Protein AF-A0A316QHY4-F1 (afdb_monomer)

Mean predicted aligned error: 19.32 Å

Sequence (150 aa):
MKKMLIMLLTLGLIISASSCQSPQSSPASSISPSATSITGSTQTAQNSPDPSQPSAELPKYNVNNIVGVDQFGRTFDIIGGEKSEKQVGMFYFLWLGQPLFSGVYDATKIYNEYGEDVLFHETSDISPEGQFHFWGEPLYGYYNSGDEYV

pLDDT: mean 70.22, std 23.26, range [29.28, 97.19]

Secondary structure (DSSP, 8-state):
-HHHHHHHHHHHTSTT-----------------------S-----PPPPPTTS---------GGG-----TT----PPP-S--TT----------TTSTT--S-EEHHHHHHHH-HHHHHT---SSS-TTS-EESS--TT-S--TT-TT-

Radius of gyration: 30.44 Å; Cα contacts (8 Å, |Δi|>4): 82; chains: 1; bounding box: 37×82×68 Å

Structure (mmCIF, N/CA/C/O backbone):
data_AF-A0A316QHY4-F1
#
_entry.id   AF-A0A316QHY4-F1
#
loop_
_atom_site.group_PDB
_atom_site.id
_atom_site.type_symbol
_atom_site.label_atom_id
_atom_site.label_alt_id
_atom_site.label_comp_id
_atom_site.label_asym_id
_atom_site.label_entity_id
_atom_site.label_seq_id
_atom_site.pdbx_PDB_ins_code
_atom_site.Cartn_x
_atom_site.Cartn_y
_atom_site.Cartn_z
_atom_site.occupancy
_atom_site.B_iso_or_equiv
_atom_site.auth_seq_id
_atom_site.auth_comp_id
_atom_site.auth_asym_id
_atom_site.a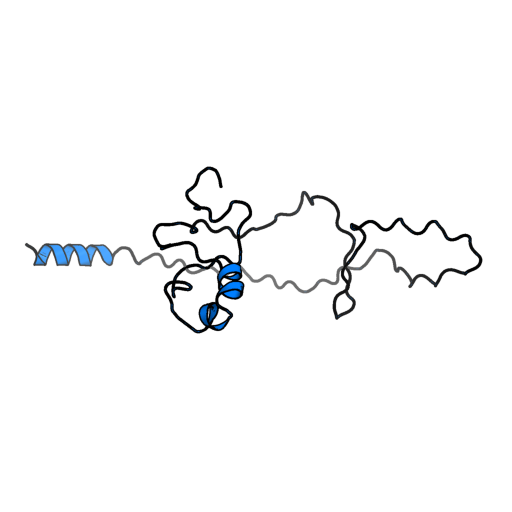uth_atom_id
_atom_site.pdbx_PDB_model_num
ATOM 1 N N . MET A 1 1 ? -9.619 48.120 -21.906 1.00 57.31 1 MET A N 1
ATOM 2 C CA . MET A 1 1 ? -10.463 47.090 -21.252 1.00 57.31 1 MET A CA 1
ATOM 3 C C . MET A 1 1 ? -9.652 46.012 -20.527 1.00 57.31 1 MET A C 1
ATOM 5 O O . MET A 1 1 ? -9.902 45.799 -19.354 1.00 57.31 1 MET A O 1
ATOM 9 N N . LYS A 1 2 ? -8.620 45.406 -21.141 1.00 53.69 2 LYS A N 1
ATOM 10 C CA . LYS A 1 2 ? -7.760 44.394 -20.479 1.00 53.69 2 LYS A CA 1
ATOM 11 C C . LYS A 1 2 ? -7.044 44.882 -19.204 1.00 53.69 2 LYS A C 1
ATOM 13 O O . LYS A 1 2 ? -6.988 44.152 -18.227 1.00 53.69 2 LYS A O 1
ATOM 18 N N . LYS A 1 3 ? -6.579 46.140 -19.174 1.00 54.06 3 LYS A N 1
ATOM 19 C CA . LYS A 1 3 ? -5.925 46.730 -17.987 1.00 54.06 3 LYS A CA 1
ATOM 20 C C . LYS A 1 3 ? -6.885 46.983 -16.809 1.00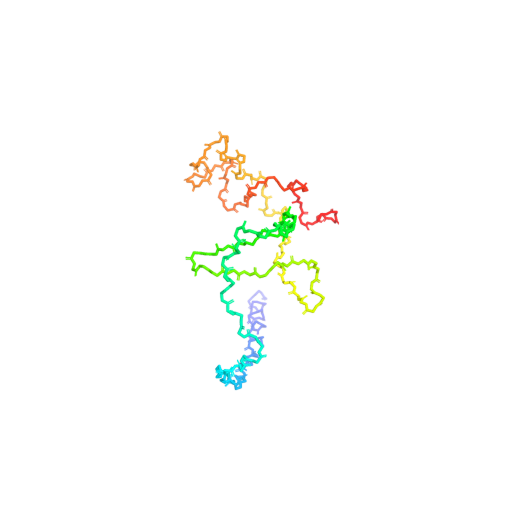 54.06 3 LYS A C 1
ATOM 22 O O . LYS A 1 3 ? -6.474 46.855 -15.668 1.00 54.06 3 LYS A O 1
ATOM 27 N N . MET A 1 4 ? -8.163 47.274 -17.081 1.00 62.94 4 MET A N 1
ATOM 28 C CA . MET A 1 4 ? -9.186 47.426 -16.031 1.00 62.94 4 MET A CA 1
ATOM 29 C C . MET A 1 4 ? -9.643 46.076 -15.469 1.00 62.94 4 MET A C 1
ATOM 31 O O . MET A 1 4 ? -9.903 45.975 -14.277 1.00 62.94 4 MET A O 1
ATOM 35 N N . LEU A 1 5 ? -9.688 45.035 -16.307 1.00 60.88 5 LEU A N 1
ATOM 36 C CA . LEU A 1 5 ? -10.053 43.685 -15.876 1.00 60.88 5 LEU A CA 1
ATOM 37 C C . LEU A 1 5 ? -8.983 43.067 -14.959 1.00 60.88 5 LEU A C 1
ATOM 39 O O . LEU A 1 5 ? -9.321 42.438 -13.965 1.00 60.88 5 LEU A O 1
ATOM 43 N N . ILE A 1 6 ? -7.700 43.317 -15.246 1.00 65.31 6 ILE A N 1
ATOM 44 C CA . ILE A 1 6 ? -6.582 42.880 -14.394 1.00 65.31 6 ILE A CA 1
ATOM 45 C C . ILE A 1 6 ? -6.608 43.602 -13.038 1.00 65.31 6 ILE A C 1
ATOM 47 O O . ILE A 1 6 ? -6.395 42.965 -12.012 1.00 65.31 6 ILE A O 1
ATOM 51 N N . MET A 1 7 ? -6.944 44.897 -13.012 1.00 59.62 7 MET A N 1
ATOM 52 C CA . MET A 1 7 ? -6.993 45.672 -11.767 1.00 59.62 7 MET A CA 1
ATOM 53 C C . MET A 1 7 ? -8.158 45.256 -10.848 1.00 59.62 7 MET A C 1
ATOM 55 O O . MET A 1 7 ? -7.999 45.236 -9.628 1.00 59.62 7 MET A O 1
ATOM 59 N N . LEU A 1 8 ? -9.310 44.873 -11.418 1.00 57.94 8 LEU A N 1
ATOM 60 C CA . LEU A 1 8 ? -10.441 44.332 -10.651 1.00 57.94 8 LEU A CA 1
ATOM 61 C C . LEU A 1 8 ? -10.156 42.929 -10.093 1.00 57.94 8 LEU A C 1
ATOM 63 O O . LEU A 1 8 ? -10.574 42.630 -8.976 1.00 57.94 8 LEU A O 1
ATOM 67 N N . LEU A 1 9 ? -9.409 42.093 -10.823 1.00 56.69 9 LEU A N 1
ATOM 68 C CA . LEU A 1 9 ? -9.049 40.749 -10.361 1.00 56.69 9 LEU A CA 1
ATOM 69 C C . LEU A 1 9 ? -8.032 40.788 -9.205 1.00 56.69 9 LEU A C 1
ATOM 71 O O . LEU A 1 9 ? -8.120 39.986 -8.281 1.00 56.69 9 LEU A O 1
ATOM 75 N N . THR A 1 10 ? -7.108 41.757 -9.208 1.00 56.31 10 THR A N 1
ATOM 76 C CA . THR A 1 10 ? -6.140 41.944 -8.112 1.00 56.31 10 THR A CA 1
ATOM 77 C C . THR A 1 10 ? -6.753 42.583 -6.866 1.00 56.31 10 THR A C 1
ATOM 79 O O . THR A 1 10 ? -6.303 42.300 -5.761 1.00 56.31 10 THR A O 1
ATOM 82 N N . LEU A 1 11 ? -7.793 43.414 -7.012 1.00 50.31 11 LEU A N 1
ATOM 83 C CA . LEU A 1 11 ? -8.461 44.050 -5.869 1.00 50.31 11 LEU A CA 1
ATOM 84 C C . LEU A 1 11 ? -9.417 43.086 -5.139 1.00 50.31 11 LEU A C 1
ATOM 86 O O . LEU A 1 11 ? -9.608 43.212 -3.933 1.00 50.31 11 LEU A O 1
ATOM 90 N N . GLY A 1 12 ? -9.958 42.084 -5.843 1.00 49.78 12 GLY A N 1
ATOM 91 C CA . GLY A 1 12 ? -10.793 41.030 -5.255 1.00 49.78 12 GLY A CA 1
ATOM 92 C C . GLY A 1 12 ? -10.032 40.002 -4.406 1.00 49.78 12 GLY A C 1
ATOM 93 O O . GLY A 1 12 ? -10.636 39.370 -3.547 1.00 49.78 12 GL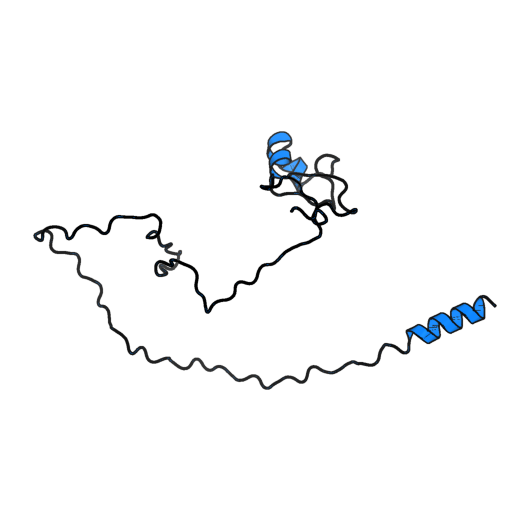Y A O 1
ATOM 94 N N . LEU A 1 13 ? -8.713 39.860 -4.594 1.00 46.91 13 LEU A N 1
ATOM 95 C CA . LEU A 1 13 ? -7.901 38.863 -3.879 1.00 46.91 13 LEU A CA 1
ATOM 96 C C . LEU A 1 13 ? -7.362 39.358 -2.520 1.00 46.91 13 LEU A C 1
ATOM 98 O O . LEU A 1 13 ? -6.882 38.561 -1.722 1.00 46.91 13 LEU A O 1
ATOM 102 N N . ILE A 1 14 ? -7.439 40.663 -2.236 1.00 48.84 14 ILE A N 1
ATOM 103 C CA . ILE A 1 14 ? -6.852 41.268 -1.023 1.00 48.84 14 ILE A CA 1
ATOM 104 C C . ILE A 1 14 ? -7.869 41.336 0.139 1.00 48.84 14 ILE A C 1
ATOM 106 O O . ILE A 1 14 ? -7.485 41.522 1.290 1.00 48.84 14 ILE A O 1
ATOM 110 N N . ILE A 1 15 ? -9.165 41.117 -0.116 1.00 49.25 15 ILE A N 1
ATOM 111 C CA . ILE A 1 15 ? -10.232 41.290 0.893 1.00 49.25 15 ILE A CA 1
ATOM 112 C C . ILE A 1 15 ? -10.544 39.997 1.684 1.00 49.25 15 ILE A C 1
ATOM 114 O O . ILE A 1 15 ? -11.256 40.047 2.682 1.00 49.25 15 ILE A O 1
ATOM 118 N N . SER A 1 16 ? -9.961 38.841 1.346 1.00 46.75 16 SER A N 1
ATOM 119 C CA . SER A 1 16 ? -10.203 37.580 2.079 1.00 46.75 16 SER A CA 1
ATOM 120 C C . SER A 1 16 ? -9.151 37.223 3.140 1.00 46.75 16 SER A C 1
ATOM 122 O O . SER A 1 16 ? -9.230 36.153 3.738 1.00 46.75 16 SER A O 1
ATOM 124 N N . ALA A 1 17 ? -8.182 38.098 3.423 1.00 46.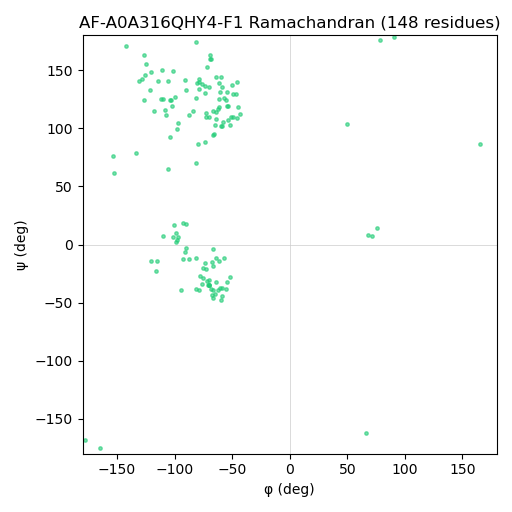59 17 ALA A N 1
ATOM 125 C CA . ALA A 1 17 ? -7.147 37.860 4.433 1.00 46.59 17 ALA A CA 1
ATOM 126 C C . ALA A 1 17 ? -7.383 38.699 5.700 1.00 46.59 17 ALA A C 1
ATOM 128 O O . ALA A 1 17 ? -6.608 39.592 6.030 1.00 46.59 17 ALA A O 1
ATOM 129 N N . SER A 1 18 ? -8.480 38.447 6.418 1.00 53.69 18 SER A N 1
ATOM 130 C CA . SER A 1 18 ? -8.685 38.963 7.782 1.00 53.69 18 SER A CA 1
ATOM 131 C C . SER A 1 18 ? -9.622 38.052 8.570 1.00 53.69 18 SER A C 1
ATOM 133 O O . SER A 1 18 ? -10.797 38.341 8.769 1.00 53.69 18 SER A O 1
ATOM 135 N N . SER A 1 19 ? -9.085 36.918 9.014 1.00 38.25 19 SER A N 1
ATOM 136 C CA . SER A 1 19 ? -9.610 36.129 10.138 1.00 38.25 19 SER A CA 1
ATOM 137 C C . SER A 1 19 ? -8.454 35.357 10.776 1.00 38.25 19 SER A C 1
ATOM 139 O O . SER A 1 19 ? -8.421 34.132 10.786 1.00 38.25 19 SER A O 1
ATOM 141 N N . CYS A 1 20 ? -7.460 36.087 11.289 1.00 33.12 20 CYS A N 1
ATOM 142 C CA . CYS A 1 20 ? -6.528 35.527 12.262 1.00 33.12 20 CYS A CA 1
ATOM 143 C C . CYS A 1 20 ? -7.220 35.553 13.628 1.00 33.12 20 CYS A C 1
ATOM 145 O O . CYS A 1 20 ? -7.082 36.514 14.383 1.00 33.12 20 CYS A O 1
ATOM 147 N N . GLN A 1 21 ? -7.997 34.513 13.928 1.00 39.03 21 GLN A N 1
ATOM 148 C CA . GLN A 1 21 ? -8.373 34.204 15.302 1.00 39.03 21 GLN A CA 1
ATOM 149 C C . GLN A 1 21 ? -7.113 33.648 15.978 1.00 39.03 21 GLN A C 1
ATOM 151 O O . GLN A 1 21 ? -6.598 32.601 15.585 1.00 39.03 21 GLN A O 1
ATOM 156 N N . SER A 1 22 ? -6.566 34.369 16.951 1.00 41.66 22 SER A N 1
ATOM 157 C CA . SER A 1 22 ? -5.505 33.851 17.813 1.00 41.66 22 SER A CA 1
ATOM 158 C C . SER A 1 22 ? -6.004 32.592 18.539 1.00 41.66 22 SER A C 1
ATOM 160 O O . SER A 1 22 ? -7.126 32.600 19.055 1.00 41.66 22 SER A O 1
ATOM 162 N N . PRO A 1 23 ? -5.210 31.507 18.631 1.00 37.62 23 PRO A N 1
ATOM 163 C CA . PRO A 1 23 ? -5.534 30.415 19.532 1.00 37.62 23 PRO A CA 1
ATOM 164 C C . PRO A 1 23 ? -5.484 30.956 20.959 1.00 37.62 23 PRO A C 1
ATOM 166 O O . PRO A 1 23 ? -4.418 31.273 21.488 1.00 37.62 23 PRO A O 1
ATOM 169 N N . GLN A 1 24 ? -6.651 31.104 21.577 1.00 33.78 24 GLN A N 1
ATOM 170 C CA . GLN A 1 24 ? -6.754 31.327 23.007 1.00 33.78 24 GLN A CA 1
ATOM 171 C C . GLN A 1 24 ? -6.224 30.065 23.688 1.00 33.78 24 GLN A C 1
ATOM 173 O O . GLN A 1 24 ? -6.882 29.027 23.699 1.00 33.78 24 GLN A O 1
ATOM 178 N N . SER A 1 25 ? -4.997 30.141 24.203 1.00 38.25 25 SER A N 1
ATOM 179 C CA . SER A 1 25 ? -4.388 29.091 25.009 1.00 38.25 25 SER A CA 1
ATOM 180 C C . SER A 1 25 ? -5.276 28.832 26.224 1.00 38.25 25 SER A C 1
ATOM 182 O O . SER A 1 25 ? -5.326 29.643 27.152 1.00 38.25 25 SER A O 1
ATOM 184 N N . SER A 1 26 ? -6.008 27.720 26.210 1.00 38.53 26 SER A N 1
ATOM 185 C CA . SER A 1 26 ? -6.645 27.188 27.411 1.00 38.53 26 SER A CA 1
ATOM 186 C C . SER A 1 26 ? -5.563 26.878 28.456 1.00 38.53 26 SER A C 1
ATOM 188 O O . SER A 1 26 ? -4.456 26.480 28.083 1.00 38.53 26 SER A O 1
ATOM 190 N N . PRO A 1 27 ? -5.835 27.084 29.754 1.00 35.78 27 PRO A N 1
ATOM 191 C CA . PRO A 1 27 ? -4.828 26.927 30.792 1.00 35.78 27 PRO A CA 1
ATOM 192 C C . PRO A 1 27 ? -4.307 25.488 30.818 1.00 35.78 27 PRO A C 1
ATOM 194 O O . PRO A 1 27 ? -5.075 24.534 30.955 1.00 35.78 27 PRO A O 1
ATOM 197 N N . ALA A 1 28 ? -2.986 25.352 30.699 1.00 33.22 28 ALA A N 1
ATOM 198 C CA . ALA A 1 28 ? -2.281 24.106 30.937 1.00 33.22 28 ALA A CA 1
ATOM 199 C C . ALA A 1 28 ? -2.544 23.672 32.383 1.00 33.22 28 ALA A C 1
ATOM 201 O O . ALA A 1 28 ? -1.975 24.220 33.327 1.00 33.22 28 ALA A O 1
ATOM 202 N N . SER A 1 29 ? -3.439 22.704 32.563 1.00 33.62 29 SER A N 1
ATOM 203 C CA . SER A 1 29 ? -3.530 21.979 33.823 1.00 33.62 29 SER A CA 1
ATOM 204 C C . SER A 1 29 ? -2.281 21.119 33.929 1.00 33.62 29 SER A C 1
ATOM 206 O O . SER A 1 29 ? -2.092 20.173 33.165 1.00 33.62 29 SER A O 1
ATOM 208 N N . SER A 1 30 ? -1.394 21.496 34.842 1.00 34.69 30 SER A N 1
ATOM 209 C CA . SER A 1 30 ? -0.261 20.687 35.256 1.00 34.69 30 SER A CA 1
ATOM 210 C C . SER A 1 30 ? -0.784 19.365 35.813 1.00 34.69 30 SER A C 1
ATOM 212 O O . SER A 1 30 ? -1.259 19.286 36.946 1.00 34.69 30 SER A O 1
ATOM 214 N N . ILE A 1 31 ? -0.707 18.302 35.014 1.00 35.22 31 ILE A N 1
ATOM 215 C CA . ILE A 1 31 ? -0.884 16.946 35.528 1.00 35.22 31 ILE A CA 1
ATOM 216 C C . ILE A 1 31 ? 0.390 16.620 36.304 1.00 35.22 31 ILE A C 1
ATOM 218 O O . ILE A 1 31 ? 1.376 16.122 35.768 1.00 35.22 31 ILE A O 1
ATOM 222 N N . SER A 1 32 ? 0.374 16.977 37.585 1.00 34.75 32 SER A N 1
ATOM 223 C CA . SER A 1 32 ? 1.258 16.387 38.580 1.00 34.75 32 SER A CA 1
ATOM 224 C C . SER A 1 32 ? 0.960 14.883 38.622 1.00 34.75 32 SER A C 1
ATOM 226 O O . SER A 1 32 ? -0.224 14.526 38.679 1.00 34.75 32 SER A O 1
ATOM 228 N N . PRO A 1 33 ? 1.958 13.982 38.573 1.00 32.12 33 PRO A N 1
ATOM 229 C CA . PRO A 1 33 ? 1.707 12.560 38.738 1.00 32.12 33 PRO A CA 1
ATOM 230 C C . PRO A 1 33 ? 1.221 12.333 40.171 1.00 32.12 33 PRO A C 1
ATOM 232 O O . PRO A 1 33 ? 2.005 12.227 41.111 1.00 32.12 33 PRO A O 1
ATOM 235 N N . SER A 1 34 ? -0.100 12.296 40.349 1.00 31.62 34 SER A N 1
ATOM 236 C CA . SER A 1 34 ? -0.692 11.781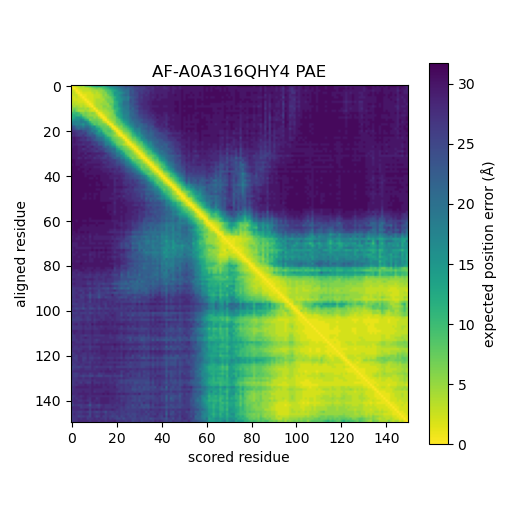 41.574 1.00 31.62 34 SER A CA 1
ATOM 237 C C . SER A 1 34 ? -0.330 10.309 41.650 1.00 31.62 34 SER A C 1
ATOM 239 O O . SER A 1 34 ? -0.743 9.512 40.806 1.00 31.62 34 SER A O 1
ATOM 241 N N . ALA A 1 35 ? 0.477 9.973 42.656 1.00 35.28 35 ALA A N 1
ATOM 242 C CA . ALA A 1 35 ? 0.706 8.608 43.080 1.00 35.28 35 ALA A CA 1
ATOM 243 C C . ALA A 1 35 ? -0.663 7.961 43.309 1.00 35.28 35 ALA A C 1
ATOM 245 O O . ALA A 1 35 ? -1.349 8.249 44.289 1.00 35.28 35 ALA A O 1
ATOM 246 N N . THR A 1 36 ? -1.091 7.133 42.359 1.00 30.38 36 THR A N 1
ATOM 247 C CA . THR A 1 36 ? -2.253 6.284 42.568 1.00 30.38 36 THR A CA 1
ATOM 248 C C . THR A 1 36 ? -1.806 5.204 43.531 1.00 30.38 36 THR A C 1
ATOM 250 O O . THR A 1 36 ? -0.964 4.367 43.209 1.00 30.38 36 THR A O 1
ATOM 253 N N . SER A 1 37 ? -2.329 5.295 44.745 1.00 29.28 37 SER A N 1
ATOM 254 C CA . SER A 1 37 ? -2.188 4.326 45.816 1.00 29.28 37 SER A CA 1
ATOM 255 C C . SER A 1 37 ? -2.505 2.934 45.275 1.00 29.28 37 SER A C 1
ATOM 257 O O . SER A 1 37 ? -3.661 2.629 44.977 1.00 29.28 37 SER A O 1
ATOM 259 N N . ILE A 1 38 ? -1.486 2.084 45.152 1.00 31.23 38 ILE A N 1
ATOM 260 C CA . ILE A 1 38 ? -1.671 0.658 44.887 1.00 31.23 38 ILE A CA 1
ATOM 261 C C . ILE A 1 38 ? -2.333 0.068 46.132 1.00 31.23 38 ILE A C 1
ATOM 263 O O . ILE A 1 38 ? -1.677 -0.267 47.114 1.00 31.23 38 ILE A O 1
ATOM 267 N N . THR A 1 39 ? -3.658 -0.015 46.105 1.00 37.16 39 THR A N 1
ATOM 268 C CA . THR A 1 39 ? -4.423 -0.869 47.011 1.00 37.16 39 THR A CA 1
ATOM 269 C C . THR A 1 39 ? -4.864 -2.066 46.184 1.00 37.16 39 THR A C 1
ATOM 271 O O . THR A 1 39 ? -5.862 -1.995 45.477 1.00 37.16 39 THR A O 1
ATOM 274 N N . GLY A 1 40 ? -4.072 -3.140 46.197 1.00 29.53 40 GLY A N 1
ATOM 275 C CA . GLY A 1 40 ? -4.390 -4.347 45.434 1.00 29.53 40 GLY A CA 1
ATOM 276 C C . GLY A 1 40 ? -3.216 -5.308 45.292 1.00 29.53 40 GLY A C 1
ATOM 277 O O . GLY A 1 40 ? -2.485 -5.242 44.316 1.00 29.53 40 GLY A O 1
ATOM 278 N N . SER A 1 41 ? -3.069 -6.178 46.295 1.00 32.53 41 SER A N 1
ATOM 279 C CA . SER A 1 41 ? -2.194 -7.359 46.390 1.00 32.53 41 SER A CA 1
ATOM 280 C C . SER A 1 41 ? -0.711 -7.197 46.031 1.00 32.53 41 SER A C 1
ATOM 282 O O . SER A 1 41 ? -0.305 -7.295 44.876 1.00 32.53 41 SER A O 1
ATOM 284 N N . THR A 1 42 ? 0.125 -7.142 47.068 1.00 29.59 42 THR A N 1
ATOM 285 C CA . THR A 1 42 ? 1.472 -7.717 47.034 1.00 29.59 42 THR A CA 1
ATOM 286 C C . THR A 1 42 ? 1.357 -9.185 46.614 1.00 29.59 42 THR A C 1
ATOM 288 O O . THR A 1 42 ? 0.898 -10.007 47.405 1.00 29.59 42 THR A O 1
ATOM 291 N N . GLN A 1 43 ? 1.747 -9.529 45.387 1.00 39.25 43 GLN A N 1
ATOM 292 C CA . GLN A 1 43 ? 2.055 -10.915 45.045 1.00 39.25 43 GLN A CA 1
ATOM 293 C C . GLN A 1 43 ? 3.565 -11.096 45.145 1.00 39.25 43 GLN A C 1
ATOM 295 O O . GLN A 1 43 ? 4.348 -10.604 44.336 1.00 39.25 43 GLN A O 1
ATOM 300 N N . THR A 1 44 ? 3.952 -11.752 46.231 1.00 30.72 44 THR A N 1
ATOM 301 C CA . THR A 1 44 ? 5.241 -12.399 46.439 1.00 30.72 44 THR A CA 1
ATOM 302 C C . THR A 1 44 ? 5.618 -13.220 45.208 1.00 30.72 44 THR A C 1
ATOM 304 O O . THR A 1 44 ? 4.770 -13.911 44.647 1.00 30.72 44 THR A O 1
ATOM 307 N N . ALA A 1 45 ? 6.898 -13.181 44.823 1.00 35.09 45 ALA A N 1
ATOM 308 C CA . ALA A 1 45 ? 7.474 -14.124 43.872 1.00 35.09 45 ALA A CA 1
ATOM 309 C C . ALA A 1 45 ? 7.019 -15.547 44.234 1.00 35.09 45 ALA A C 1
ATOM 311 O O . ALA A 1 45 ? 7.265 -16.010 45.351 1.00 35.09 45 ALA A O 1
ATOM 312 N N . GLN A 1 46 ? 6.292 -16.211 43.330 1.00 35.38 46 GLN A N 1
ATOM 313 C CA . GLN A 1 46 ? 5.871 -17.588 43.551 1.00 35.38 46 GLN A CA 1
ATOM 314 C C . GLN A 1 46 ? 7.118 -18.460 43.677 1.00 35.38 46 GLN A C 1
ATOM 316 O O . GLN A 1 46 ? 7.931 -18.552 42.758 1.00 35.38 46 GLN A O 1
ATOM 321 N N . ASN A 1 47 ? 7.254 -19.081 44.849 1.00 41.03 47 ASN A N 1
ATOM 322 C CA . ASN A 1 47 ? 8.232 -20.123 45.109 1.00 41.03 47 ASN A CA 1
ATOM 323 C C . ASN A 1 47 ? 8.150 -21.192 44.015 1.00 41.03 47 ASN A C 1
ATOM 325 O O . ASN A 1 47 ? 7.055 -21.611 43.631 1.00 41.03 47 ASN A O 1
ATOM 329 N N . SER A 1 48 ? 9.318 -21.641 43.552 1.00 39.56 48 SER A N 1
ATOM 330 C CA . SER A 1 48 ? 9.441 -22.822 42.700 1.00 39.56 48 SER A CA 1
ATOM 331 C C . SER A 1 48 ? 8.657 -23.988 43.329 1.00 39.56 48 SER A C 1
ATOM 333 O O . SER A 1 48 ? 8.844 -24.239 44.523 1.00 39.56 48 SER A O 1
ATOM 335 N N . PRO A 1 49 ? 7.780 -24.688 42.586 1.00 47.44 49 PRO A N 1
ATOM 336 C CA . PRO A 1 49 ? 6.993 -25.781 43.146 1.00 47.44 49 PRO A CA 1
ATOM 337 C C . PRO A 1 49 ? 7.881 -26.917 43.671 1.00 47.44 49 PRO A C 1
ATOM 339 O O . PRO A 1 49 ? 8.867 -27.290 43.034 1.00 47.44 49 PRO A O 1
ATOM 342 N N . ASP A 1 50 ? 7.508 -27.461 44.830 1.00 40.53 50 ASP A N 1
ATOM 343 C CA . ASP A 1 50 ? 8.060 -28.685 45.417 1.00 40.53 50 ASP A CA 1
ATOM 344 C C . ASP A 1 50 ? 7.900 -29.865 44.429 1.00 40.53 50 ASP A C 1
ATOM 346 O O . ASP A 1 50 ? 6.778 -30.133 43.984 1.00 40.53 50 ASP A O 1
ATOM 350 N N . PRO A 1 51 ? 8.983 -30.589 44.081 1.00 49.09 51 PRO A N 1
ATOM 351 C CA . PRO A 1 51 ? 8.955 -31.675 43.098 1.00 49.09 51 PRO A CA 1
ATOM 352 C C . PRO A 1 51 ? 8.148 -32.913 43.528 1.00 49.09 51 PRO A C 1
ATOM 354 O O . PRO A 1 51 ? 8.027 -33.852 42.742 1.00 49.09 51 PRO A O 1
ATOM 357 N N . SER A 1 52 ? 7.606 -32.952 44.749 1.00 44.75 52 SER A N 1
ATOM 358 C CA . SER A 1 52 ? 6.859 -34.100 45.280 1.00 44.75 52 SER A CA 1
ATOM 359 C C . SER A 1 52 ? 5.326 -33.981 45.208 1.00 44.75 52 SER A C 1
ATOM 361 O O . SER A 1 52 ? 4.622 -34.905 45.621 1.00 44.75 52 SER A O 1
ATOM 363 N N . GLN A 1 53 ? 4.779 -32.900 44.639 1.00 46.78 53 GLN A N 1
ATOM 364 C CA . GLN A 1 53 ? 3.342 -32.788 44.349 1.00 46.78 53 GLN A CA 1
ATOM 365 C C . GLN A 1 53 ? 3.010 -33.299 42.936 1.00 46.78 53 GLN A C 1
ATOM 367 O O . GLN A 1 53 ? 3.774 -33.029 42.007 1.00 46.78 53 GLN A O 1
ATOM 372 N N . PRO A 1 54 ? 1.871 -33.998 42.726 1.00 44.34 54 PRO A N 1
ATOM 373 C CA . PRO A 1 54 ? 1.376 -34.270 41.382 1.00 44.34 54 PRO A CA 1
ATOM 374 C C . PRO A 1 54 ? 1.288 -32.934 40.654 1.00 44.34 54 PRO A C 1
ATOM 376 O O . PRO A 1 54 ? 0.598 -32.034 41.132 1.00 44.34 54 PRO A O 1
ATOM 379 N N . SER A 1 55 ? 2.032 -32.795 39.553 1.00 52.81 55 SER A N 1
ATOM 380 C CA . SER A 1 55 ? 1.983 -31.616 38.693 1.00 52.81 55 SER A CA 1
ATOM 381 C C . SER A 1 55 ? 0.518 -31.281 38.463 1.00 52.81 55 SER A C 1
ATOM 383 O O . SER A 1 55 ? -0.172 -32.023 37.761 1.00 52.81 55 SER A O 1
ATOM 385 N N . ALA A 1 56 ? 0.044 -30.183 39.059 1.00 57.06 56 ALA A N 1
ATOM 386 C CA . ALA A 1 56 ? -1.183 -29.556 38.611 1.00 57.06 56 ALA A CA 1
ATOM 387 C C 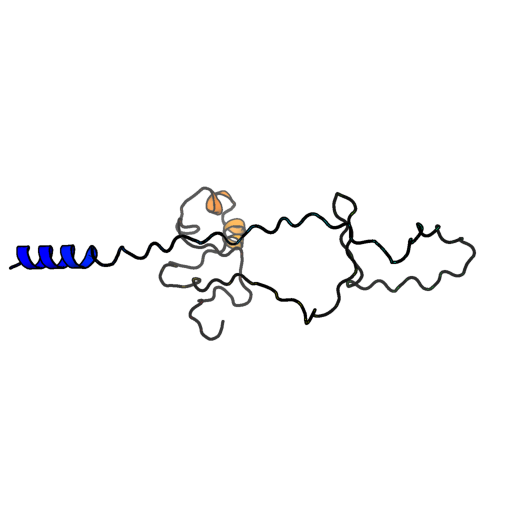. ALA A 1 56 ? -1.074 -29.468 37.086 1.00 57.06 56 ALA A C 1
ATOM 389 O O . ALA A 1 56 ? -0.009 -29.117 36.568 1.00 57.06 56 ALA A O 1
ATOM 390 N N . GLU A 1 57 ? -2.109 -29.933 36.395 1.00 52.91 57 GLU A N 1
ATOM 391 C CA . GLU A 1 57 ? -2.170 -29.991 34.941 1.00 52.91 57 GLU A CA 1
ATOM 392 C C . GLU A 1 57 ? -1.612 -28.679 34.375 1.00 52.91 57 GLU A C 1
ATOM 394 O O . GLU A 1 57 ? -2.155 -27.605 34.647 1.00 52.91 57 GLU A O 1
ATOM 399 N N . LEU A 1 58 ? -0.457 -28.748 33.697 1.00 56.62 58 LEU A N 1
ATOM 400 C CA . LEU A 1 58 ? 0.166 -27.554 33.133 1.00 56.62 58 LEU A CA 1
ATOM 401 C C . LEU A 1 58 ? -0.882 -26.883 32.241 1.00 56.62 58 LEU A C 1
ATOM 403 O O . LEU A 1 58 ? -1.504 -27.583 31.434 1.00 56.62 58 LEU A O 1
ATOM 407 N N . PRO A 1 59 ? -1.114 -25.564 32.375 1.00 60.56 59 PRO A N 1
ATOM 408 C CA . PRO A 1 59 ? -2.121 -24.891 31.577 1.00 60.56 59 PRO A CA 1
ATOM 409 C C . PRO A 1 59 ? -1.834 -25.172 30.106 1.00 60.56 59 PRO A C 1
ATOM 411 O O . PRO A 1 59 ? -0.755 -24.870 29.598 1.00 60.56 59 PRO A O 1
ATOM 414 N N . LYS A 1 60 ? -2.798 -25.818 29.446 1.00 62.00 60 LYS A N 1
ATOM 415 C CA . LYS A 1 60 ? -2.720 -26.232 28.047 1.00 62.00 60 LYS A CA 1
ATOM 416 C C . LYS A 1 60 ? -2.302 -25.030 27.201 1.00 62.00 60 LYS A C 1
ATOM 418 O O . LYS A 1 60 ? -3.066 -24.075 27.059 1.00 62.00 60 LYS A O 1
ATOM 423 N N . TYR A 1 61 ? -1.076 -25.061 26.682 1.00 63.66 61 TYR A N 1
ATOM 424 C CA . TYR A 1 61 ? -0.522 -23.967 25.893 1.00 63.66 61 TYR A CA 1
ATOM 425 C C . TYR A 1 61 ? -1.371 -23.768 24.631 1.00 63.66 61 TYR A C 1
ATOM 427 O O . TYR A 1 61 ? -1.483 -24.657 23.788 1.00 63.66 61 TYR A O 1
ATOM 435 N N . ASN A 1 62 ? -2.001 -22.602 24.526 1.00 67.12 62 ASN A N 1
ATOM 436 C CA . ASN A 1 62 ? -2.677 -22.118 23.328 1.00 67.12 62 ASN A CA 1
ATOM 437 C C . ASN A 1 62 ? -1.861 -20.931 22.790 1.00 67.12 62 ASN A C 1
ATOM 439 O O . ASN A 1 62 ? -1.237 -20.226 23.581 1.00 67.12 62 ASN A O 1
ATOM 443 N N . VAL A 1 63 ? -1.861 -20.693 21.474 1.00 65.00 63 VAL A N 1
ATOM 444 C CA . VAL A 1 63 ? -1.202 -19.528 20.846 1.00 65.00 63 VAL A CA 1
ATOM 445 C C . VAL A 1 63 ? -1.619 -18.194 21.477 1.00 65.00 63 VAL A C 1
ATOM 447 O O . VAL A 1 63 ? -0.816 -17.271 21.538 1.00 65.00 63 VAL A O 1
ATOM 450 N N . ASN A 1 64 ? -2.828 -18.126 22.040 1.00 63.12 64 ASN A N 1
ATOM 451 C CA . ASN A 1 64 ? -3.329 -16.962 22.770 1.00 63.12 64 ASN A CA 1
ATOM 452 C C . ASN A 1 64 ? -2.582 -16.690 24.089 1.00 63.12 64 ASN A C 1
ATOM 454 O O . ASN A 1 64 ? -2.706 -15.603 24.633 1.00 63.12 64 ASN A O 1
ATOM 458 N N . ASN A 1 65 ? -1.806 -17.648 24.604 1.00 65.75 65 ASN A N 1
ATOM 459 C CA . ASN A 1 65 ? -1.069 -17.525 25.865 1.00 65.75 65 ASN A CA 1
ATOM 460 C C . ASN A 1 65 ? 0.412 -17.157 25.658 1.00 65.75 65 ASN A C 1
ATOM 462 O O . ASN A 1 65 ? 1.196 -17.226 26.604 1.00 65.75 65 ASN A O 1
ATOM 466 N N . ILE A 1 66 ? 0.817 -16.803 24.434 1.00 72.25 66 ILE A N 1
ATOM 467 C CA . ILE A 1 66 ? 2.176 -16.341 24.141 1.00 72.25 66 ILE A CA 1
ATOM 468 C C . ILE A 1 66 ? 2.215 -14.826 24.361 1.00 72.25 66 ILE A C 1
ATOM 470 O O . ILE A 1 66 ? 1.610 -14.071 23.603 1.00 72.25 66 ILE A O 1
ATOM 474 N N . VAL A 1 67 ? 2.932 -14.379 25.393 1.00 76.75 67 VAL A N 1
ATOM 475 C CA . VAL A 1 67 ? 3.183 -12.953 25.653 1.00 76.75 67 VAL A CA 1
ATOM 476 C C . VAL A 1 67 ? 4.619 -12.597 25.285 1.00 76.75 67 VAL A C 1
ATOM 478 O O . VAL A 1 67 ? 5.546 -13.379 25.501 1.00 76.75 67 VAL A O 1
ATOM 481 N N . GLY A 1 68 ? 4.800 -11.421 24.689 1.00 80.88 68 GLY A N 1
ATOM 482 C CA . GLY A 1 68 ? 6.125 -10.901 24.371 1.00 80.88 68 GLY A CA 1
ATOM 483 C C . GLY A 1 68 ? 6.780 -10.306 25.614 1.00 80.88 68 GLY A C 1
ATOM 484 O O . GLY A 1 68 ? 6.147 -9.528 26.327 1.00 80.88 68 GLY A O 1
ATOM 485 N N . VAL A 1 69 ? 8.051 -10.638 25.840 1.00 87.56 69 VAL A N 1
ATOM 486 C CA . VAL A 1 69 ? 8.904 -9.968 26.830 1.00 87.56 69 VAL A CA 1
ATOM 487 C C . VAL A 1 69 ? 9.850 -9.044 26.077 1.00 87.56 69 VAL A C 1
ATOM 489 O O . VAL A 1 69 ? 10.542 -9.485 25.158 1.00 87.56 69 VAL A O 1
ATOM 492 N N . ASP A 1 70 ? 9.861 -7.761 26.426 1.00 88.88 70 ASP A N 1
ATOM 493 C CA . ASP A 1 70 ? 10.761 -6.807 25.778 1.00 88.88 70 ASP A CA 1
ATOM 494 C C . ASP A 1 70 ? 12.187 -6.838 26.354 1.00 88.88 70 ASP A C 1
ATOM 496 O O . ASP A 1 70 ? 12.473 -7.502 27.350 1.00 88.88 70 ASP A O 1
ATOM 500 N N . GLN A 1 71 ? 13.100 -6.079 25.736 1.00 90.38 71 GLN A N 1
ATOM 501 C CA . GLN A 1 71 ? 14.510 -6.007 26.151 1.00 90.38 71 GLN A CA 1
ATOM 502 C C . GLN A 1 71 ? 14.733 -5.480 27.581 1.00 90.38 71 GLN A C 1
ATOM 504 O O . GLN A 1 71 ? 15.832 -5.604 28.115 1.00 90.38 71 GLN A O 1
ATOM 509 N N . PHE A 1 72 ? 13.718 -4.870 28.197 1.00 94.12 72 PHE A N 1
ATOM 510 C CA . PHE A 1 72 ? 13.754 -4.364 29.567 1.00 94.12 72 PHE A CA 1
ATOM 511 C C . PHE A 1 72 ? 13.043 -5.306 30.551 1.00 94.12 72 PHE A C 1
ATOM 513 O O . PHE A 1 72 ? 12.878 -4.956 31.719 1.00 94.12 72 PHE A O 1
ATOM 520 N N . GLY A 1 73 ? 12.617 -6.491 30.101 1.00 86.75 73 GLY A N 1
ATOM 521 C CA . GLY A 1 73 ? 11.928 -7.485 30.920 1.00 86.75 73 GLY A CA 1
ATOM 522 C C . GLY A 1 73 ? 10.464 -7.152 31.209 1.00 86.75 73 GLY A C 1
ATOM 523 O O . GLY A 1 73 ? 9.871 -7.761 32.099 1.00 86.75 73 GLY A O 1
ATOM 524 N N . ARG A 1 74 ? 9.860 -6.189 30.500 1.00 90.75 74 ARG A N 1
ATOM 525 C CA . ARG A 1 74 ? 8.434 -5.873 30.662 1.00 90.75 74 ARG A CA 1
ATOM 526 C C . ARG A 1 74 ? 7.594 -6.901 29.913 1.00 90.75 74 ARG A C 1
ATOM 528 O O . ARG A 1 74 ? 7.945 -7.317 28.811 1.00 90.75 74 ARG A O 1
ATOM 535 N N . THR A 1 75 ? 6.462 -7.256 30.509 1.00 88.12 75 THR A N 1
ATOM 536 C CA . THR A 1 75 ? 5.445 -8.143 29.935 1.00 88.12 75 THR A CA 1
ATOM 537 C C . THR A 1 75 ? 4.083 -7.456 29.983 1.00 88.12 75 THR A C 1
ATOM 539 O O . THR A 1 75 ? 3.892 -6.483 30.716 1.00 88.12 75 THR A O 1
ATOM 542 N N . PHE A 1 76 ? 3.135 -7.960 29.205 1.00 81.88 76 PHE A N 1
ATOM 543 C CA . PHE A 1 76 ? 1.729 -7.574 29.257 1.00 81.88 76 PHE A CA 1
ATOM 544 C C . PHE A 1 76 ? 0.865 -8.818 29.473 1.00 81.88 76 PHE A C 1
ATOM 546 O O . PHE A 1 76 ? 1.283 -9.928 29.144 1.00 81.88 76 PHE A O 1
ATOM 553 N N . ASP A 1 77 ? -0.326 -8.634 30.040 1.00 78.38 77 ASP A N 1
ATOM 554 C CA . ASP A 1 77 ? -1.279 -9.727 30.224 1.00 78.38 77 ASP A CA 1
ATOM 555 C C . ASP A 1 77 ? -1.889 -10.162 28.891 1.00 78.38 77 ASP A C 1
ATOM 557 O O . ASP A 1 77 ? -2.032 -9.364 27.962 1.00 78.38 77 ASP A O 1
ATOM 561 N N . ILE A 1 78 ? -2.303 -11.426 28.817 1.00 74.38 78 ILE A N 1
ATOM 562 C CA . ILE A 1 78 ? -2.992 -11.983 27.653 1.00 74.38 78 ILE A CA 1
ATOM 563 C C . ILE A 1 78 ? -4.235 -11.140 27.342 1.00 74.38 78 ILE A C 1
ATOM 565 O O . ILE A 1 78 ? -5.109 -10.951 28.190 1.00 74.38 78 ILE A O 1
ATOM 569 N N . ILE A 1 79 ? -4.324 -10.645 26.106 1.00 74.00 79 ILE A N 1
ATOM 570 C CA . ILE A 1 79 ? -5.483 -9.893 25.622 1.00 74.00 79 ILE A CA 1
ATOM 571 C C . ILE A 1 79 ? -6.308 -10.816 24.729 1.00 74.00 79 ILE A C 1
ATOM 573 O O . ILE A 1 79 ? -5.802 -11.351 23.748 1.00 74.00 79 ILE A O 1
ATOM 577 N N . GLY A 1 80 ? -7.589 -10.973 25.056 1.00 73.75 80 GLY A N 1
ATOM 578 C CA . GLY A 1 80 ? -8.560 -11.682 24.230 1.00 73.75 80 GLY A CA 1
ATOM 579 C C . GLY A 1 80 ? -9.802 -10.829 23.991 1.00 73.75 80 GLY A C 1
ATOM 580 O O . GLY A 1 80 ? -10.258 -10.133 24.897 1.00 73.75 80 GLY A O 1
ATOM 581 N N . GLY A 1 81 ? -10.350 -10.914 22.779 1.00 79.50 81 GLY A N 1
ATOM 582 C CA . GLY A 1 81 ? -11.606 -10.266 22.405 1.00 79.50 81 GLY A CA 1
ATOM 583 C C . GLY A 1 81 ? -11.509 -8.767 22.105 1.00 79.50 81 GLY A C 1
ATOM 584 O O . GLY A 1 81 ? -10.459 -8.133 22.224 1.00 79.50 81 GLY A O 1
ATOM 585 N N . GLU A 1 82 ? -12.641 -8.210 21.682 1.00 81.81 82 GLU A N 1
ATOM 586 C CA . GLU A 1 82 ? -12.817 -6.780 21.439 1.00 81.81 82 GLU A CA 1
ATOM 587 C C . GLU A 1 82 ? -13.021 -6.031 22.765 1.00 81.81 82 GLU A C 1
ATOM 589 O O . GLU A 1 82 ? -13.732 -6.493 23.659 1.00 81.81 82 GLU A O 1
ATOM 594 N N . LYS A 1 83 ? -12.411 -4.850 22.899 1.00 85.12 83 LYS A N 1
ATOM 595 C CA . LYS A 1 83 ? -12.635 -3.957 24.042 1.00 85.12 83 LYS A CA 1
ATOM 596 C C . LYS A 1 83 ? -13.652 -2.888 23.644 1.00 85.12 83 LYS A C 1
ATOM 598 O O . LYS A 1 83 ? -13.258 -1.894 23.044 1.00 85.12 83 LYS A O 1
ATOM 603 N N . SER A 1 84 ? -14.918 -3.071 24.027 1.00 84.44 84 SER A N 1
ATOM 604 C CA . SER A 1 84 ? -16.035 -2.173 23.667 1.00 84.44 84 SER A CA 1
ATOM 605 C C . SER A 1 84 ? -15.799 -0.700 24.025 1.00 84.44 84 SER A C 1
ATOM 607 O O . SER A 1 84 ? -16.234 0.193 23.310 1.00 84.44 84 SER A O 1
ATOM 609 N N . GLU A 1 85 ? -15.058 -0.437 25.105 1.00 89.38 85 GLU A N 1
ATOM 610 C CA . GLU A 1 85 ? -14.790 0.917 25.614 1.00 89.38 85 GLU A CA 1
ATOM 611 C C . GLU A 1 85 ? -13.519 1.558 25.026 1.00 89.38 85 GLU A C 1
ATOM 613 O O . GLU A 1 85 ? -12.933 2.471 25.621 1.00 89.38 85 GLU A O 1
ATOM 618 N N . LYS A 1 86 ? -13.005 1.034 23.907 1.00 88.56 86 LYS A N 1
ATOM 619 C CA . LYS A 1 86 ? -11.794 1.534 23.244 1.00 88.56 86 LYS A CA 1
ATOM 620 C C . LYS A 1 86 ? -12.070 1.843 21.779 1.00 88.56 86 LYS A C 1
ATOM 622 O O . LYS A 1 86 ? -12.846 1.169 21.120 1.00 88.56 86 LYS A O 1
ATOM 627 N N . GLN A 1 87 ? -11.392 2.870 21.276 1.00 90.00 87 GLN A N 1
ATOM 628 C CA . GLN A 1 87 ? -11.454 3.282 19.878 1.00 90.00 87 GLN A CA 1
ATOM 629 C C . GLN A 1 87 ? -10.088 3.073 19.226 1.00 90.00 87 GLN A C 1
ATOM 631 O O . GLN A 1 87 ? -9.055 3.332 19.848 1.00 90.00 87 GLN A O 1
ATOM 636 N N . VAL A 1 88 ? -10.095 2.619 17.974 1.00 90.19 88 VAL A N 1
ATOM 637 C CA . VAL A 1 88 ? -8.898 2.470 17.141 1.00 90.19 88 VAL A CA 1
ATOM 638 C C . VAL A 1 88 ? -8.955 3.517 16.037 1.00 90.19 88 VAL A C 1
ATOM 640 O O . VAL A 1 88 ? -9.935 3.597 15.302 1.00 90.19 88 VAL A O 1
ATOM 643 N N . GLY A 1 89 ? -7.906 4.331 15.932 1.00 93.25 89 GLY A N 1
ATOM 644 C CA . GLY A 1 89 ? -7.707 5.221 14.792 1.00 93.25 89 GLY A CA 1
ATOM 645 C C . GLY A 1 89 ? -6.910 4.508 13.706 1.00 93.25 89 GLY A C 1
ATOM 646 O O . GLY A 1 89 ? -5.884 3.902 14.004 1.00 93.25 89 GLY A O 1
ATOM 647 N N . MET A 1 90 ? -7.368 4.601 12.459 1.00 94.94 90 MET A N 1
ATOM 648 C CA . MET A 1 90 ? -6.682 4.047 11.292 1.00 94.94 90 MET A CA 1
ATOM 649 C C . MET A 1 90 ? -6.374 5.164 10.303 1.00 94.94 90 MET A C 1
ATOM 651 O O . MET A 1 90 ? -7.247 5.966 9.972 1.00 94.94 90 MET A O 1
ATOM 655 N N . PHE A 1 91 ? -5.138 5.196 9.809 1.00 93.88 91 PHE A N 1
ATOM 656 C CA . PHE A 1 91 ? -4.803 6.006 8.646 1.00 93.88 91 PHE A CA 1
ATOM 657 C C . PHE A 1 91 ? -5.203 5.241 7.391 1.00 93.88 91 PHE A C 1
ATOM 659 O O . PHE A 1 91 ? -4.803 4.093 7.204 1.00 93.88 91 PHE A O 1
ATOM 666 N N . TYR A 1 92 ? -5.999 5.888 6.549 1.00 89.94 92 TYR A N 1
ATOM 667 C CA . TYR A 1 92 ? -6.478 5.326 5.298 1.00 89.94 92 TYR A CA 1
ATOM 668 C C . TYR A 1 92 ? -6.249 6.324 4.164 1.00 89.94 92 TYR A C 1
ATOM 670 O O . TYR A 1 92 ? -6.390 7.534 4.345 1.00 89.94 92 TYR A O 1
ATOM 678 N N . PHE A 1 93 ? -5.857 5.804 3.005 1.00 87.44 93 PHE A N 1
ATOM 679 C CA . PHE A 1 93 ? -5.357 6.575 1.875 1.00 87.44 93 PHE A CA 1
ATOM 680 C C . PHE A 1 93 ? -6.162 6.228 0.617 1.00 87.44 93 PHE A C 1
ATOM 682 O O . PHE A 1 93 ? -6.218 5.070 0.226 1.00 87.44 93 PHE A O 1
ATOM 689 N N . LEU A 1 94 ? -6.748 7.240 -0.032 1.00 88.31 94 LEU A N 1
ATOM 690 C CA . LEU A 1 94 ? -7.658 7.100 -1.186 1.00 88.31 94 LEU A CA 1
ATOM 691 C C . LEU A 1 94 ? -6.998 7.371 -2.551 1.00 88.31 94 LEU A C 1
ATOM 693 O O . LEU A 1 94 ? -7.675 7.679 -3.528 1.00 88.31 94 LEU A O 1
ATOM 697 N N . TRP A 1 95 ? -5.669 7.354 -2.624 1.00 86.12 95 TRP A N 1
ATOM 698 C CA . TRP A 1 95 ? -4.944 7.878 -3.786 1.00 86.12 95 TRP A CA 1
ATOM 699 C C . TRP A 1 95 ? -4.266 6.805 -4.647 1.00 86.12 95 TRP A C 1
ATOM 701 O O . TRP A 1 95 ? -3.554 7.151 -5.589 1.00 86.12 95 TRP A O 1
ATOM 711 N N . LEU A 1 96 ? -4.497 5.517 -4.373 1.00 87.38 96 LEU A N 1
ATOM 712 C CA . LEU A 1 96 ? -3.931 4.430 -5.174 1.00 87.38 96 LEU A CA 1
ATOM 713 C C . LEU A 1 96 ? -4.687 4.292 -6.502 1.00 87.38 96 LEU A C 1
ATOM 715 O O . LEU A 1 96 ? -5.910 4.418 -6.553 1.00 87.38 96 LEU A O 1
ATOM 719 N N . GLY A 1 97 ? -3.955 4.076 -7.598 1.00 80.31 97 GLY A N 1
ATOM 720 C CA . GLY A 1 97 ? -4.531 3.911 -8.942 1.00 80.31 97 GLY A CA 1
ATOM 721 C C . GLY A 1 97 ? -5.182 5.171 -9.541 1.00 80.31 97 GLY A C 1
ATOM 722 O O . GLY A 1 97 ? -5.820 5.103 -10.588 1.00 80.31 97 GLY A O 1
ATOM 723 N N . GLN A 1 98 ? -5.038 6.332 -8.901 1.00 76.81 98 GLN A N 1
ATOM 724 C CA . GLN A 1 98 ? -5.520 7.626 -9.400 1.00 76.81 98 GLN A CA 1
ATOM 725 C C . GLN A 1 98 ? -4.711 8.089 -10.633 1.00 76.81 98 GLN A C 1
ATOM 727 O O . GLN A 1 98 ? -3.608 7.589 -10.842 1.00 76.81 98 GLN A O 1
ATOM 732 N N . PRO A 1 99 ? -5.180 9.061 -11.446 1.00 76.19 99 PRO A N 1
ATOM 733 C CA . PRO A 1 99 ? -4.572 9.416 -12.744 1.00 76.19 99 PRO A CA 1
ATOM 734 C C . PRO A 1 99 ? -3.085 9.817 -12.729 1.00 76.19 99 PRO A C 1
ATOM 736 O O . PRO A 1 99 ? -2.479 9.930 -13.790 1.00 76.19 99 PRO A O 1
ATOM 739 N N . LEU A 1 100 ? -2.494 10.058 -11.556 1.00 80.12 100 LEU A N 1
ATOM 740 C CA . LEU A 1 100 ? -1.063 10.333 -11.399 1.00 80.12 100 LEU A CA 1
ATOM 741 C C . LEU A 1 100 ? -0.191 9.064 -11.381 1.00 80.12 100 LEU A C 1
ATOM 743 O O . LEU A 1 100 ? 1.030 9.175 -11.462 1.00 80.12 100 LEU A O 1
ATOM 747 N N . PHE A 1 101 ? -0.794 7.876 -11.276 1.00 85.06 101 PHE A N 1
ATOM 748 C CA . PHE A 1 101 ? -0.099 6.598 -11.395 1.00 85.06 101 PHE A CA 1
ATOM 749 C C . PHE A 1 101 ? 0.021 6.223 -12.867 1.00 85.06 101 PHE A C 1
ATOM 751 O O . PHE A 1 101 ? -0.971 5.953 -13.540 1.00 85.06 101 PHE A O 1
ATOM 758 N N . SER A 1 102 ? 1.255 6.172 -13.355 1.00 87.06 102 SER A N 1
ATOM 759 C CA . SER A 1 102 ? 1.554 5.709 -14.713 1.00 87.06 102 SER A CA 1
ATOM 760 C C . SER A 1 102 ? 1.452 4.189 -14.870 1.00 87.06 102 SER A C 1
ATOM 762 O O . SER A 1 102 ? 1.302 3.704 -15.989 1.00 87.06 102 SER A O 1
ATOM 764 N N . GLY A 1 103 ? 1.520 3.436 -13.769 1.00 89.75 103 GLY A N 1
ATOM 765 C CA . GLY A 1 103 ? 1.550 1.982 -13.809 1.00 89.75 103 GLY A CA 1
ATOM 766 C C . GLY 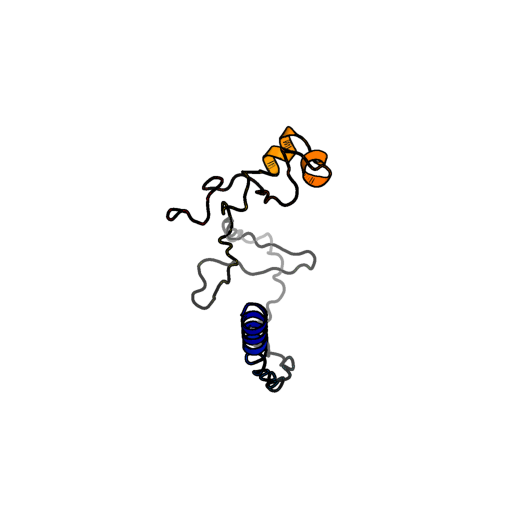A 1 103 ? 1.585 1.334 -12.431 1.00 89.75 103 GLY A C 1
ATOM 767 O O . GLY A 1 103 ? 1.361 1.975 -11.403 1.00 89.75 103 GLY A O 1
ATOM 768 N N . VAL A 1 104 ? 1.855 0.032 -12.448 1.00 92.44 104 VAL A N 1
ATOM 769 C CA . VAL A 1 104 ? 2.002 -0.808 -11.263 1.00 92.44 104 VAL A CA 1
ATOM 770 C C . VAL A 1 104 ? 3.472 -1.165 -11.105 1.00 92.44 104 VAL A C 1
ATOM 772 O O . VAL A 1 104 ? 4.018 -1.892 -11.931 1.00 92.44 104 VAL A O 1
ATOM 775 N N . TYR A 1 105 ? 4.077 -0.702 -10.016 1.00 94.19 105 TYR A N 1
ATOM 776 C CA . TYR A 1 105 ? 5.466 -0.994 -9.672 1.00 94.19 105 TYR A CA 1
ATOM 777 C C . TYR A 1 105 ? 5.492 -1.745 -8.341 1.00 94.19 105 TYR A C 1
ATOM 779 O O . TYR A 1 105 ? 5.054 -1.213 -7.323 1.00 94.19 105 TYR A O 1
ATOM 787 N N . ASP A 1 106 ? 5.937 -3.000 -8.347 1.00 95.31 106 ASP A N 1
ATOM 788 C CA . ASP A 1 106 ? 5.982 -3.866 -7.163 1.00 95.31 106 ASP A CA 1
ATOM 789 C C . ASP A 1 106 ? 7.429 -4.045 -6.712 1.00 95.31 106 ASP A C 1
ATOM 791 O O . ASP A 1 106 ? 8.226 -4.697 -7.387 1.00 95.31 106 ASP A O 1
ATOM 795 N N . ALA A 1 107 ? 7.761 -3.474 -5.558 1.00 95.50 107 ALA A N 1
ATOM 796 C CA . ALA A 1 107 ?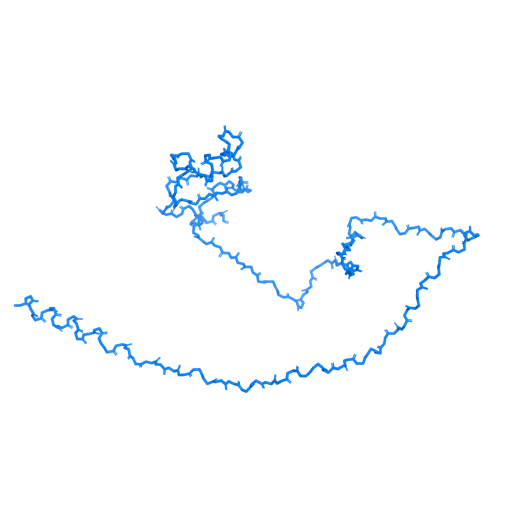 9.107 -3.472 -5.011 1.00 95.50 107 ALA A CA 1
ATOM 797 C C . ALA A 1 107 ? 9.638 -4.889 -4.758 1.00 95.50 107 ALA A C 1
ATOM 799 O O . ALA A 1 107 ? 10.811 -5.146 -5.008 1.00 95.50 107 ALA A O 1
ATOM 800 N N . THR A 1 108 ? 8.794 -5.828 -4.316 1.00 95.94 108 THR A N 1
ATOM 801 C CA . THR A 1 108 ? 9.219 -7.218 -4.092 1.00 95.94 108 THR A CA 1
ATOM 802 C C . THR A 1 108 ? 9.570 -7.897 -5.414 1.00 95.94 108 THR A C 1
ATOM 804 O O . THR A 1 108 ? 10.589 -8.582 -5.503 1.00 95.94 108 THR A O 1
ATOM 807 N N . LYS A 1 109 ? 8.756 -7.708 -6.458 1.00 96.06 109 LYS A N 1
ATOM 808 C CA . LYS A 1 109 ? 9.025 -8.287 -7.787 1.00 96.06 109 LYS A CA 1
ATOM 809 C C . LYS A 1 109 ? 10.266 -7.660 -8.421 1.00 96.06 109 LYS A C 1
ATOM 811 O O . LYS A 1 109 ? 11.140 -8.396 -8.869 1.00 96.06 109 LYS A O 1
ATOM 816 N N . ILE A 1 110 ? 10.382 -6.332 -8.373 1.00 96.19 110 ILE A N 1
ATOM 817 C CA . ILE A 1 110 ? 11.536 -5.596 -8.907 1.00 96.19 110 ILE A CA 1
ATOM 818 C C . ILE A 1 110 ? 12.823 -6.038 -8.207 1.00 96.19 110 ILE A C 1
ATOM 820 O O . ILE A 1 110 ? 13.791 -6.387 -8.877 1.00 96.19 110 ILE A O 1
ATOM 824 N N . TYR A 1 111 ? 12.819 -6.106 -6.874 1.00 96.19 111 TYR A N 1
ATOM 825 C CA . TYR A 1 111 ? 13.975 -6.555 -6.098 1.00 96.19 111 TYR A CA 1
ATOM 826 C C . TYR A 1 111 ? 14.412 -7.976 -6.474 1.00 96.19 111 TYR A C 1
ATOM 828 O O . TYR A 1 111 ? 15.599 -8.233 -6.656 1.00 96.19 111 TYR A O 1
ATOM 836 N N . ASN A 1 112 ? 13.459 -8.900 -6.617 1.00 96.88 112 ASN A N 1
ATOM 837 C CA . ASN A 1 112 ? 13.763 -10.301 -6.907 1.00 96.88 112 ASN A CA 1
ATOM 838 C C . ASN A 1 112 ? 14.257 -10.536 -8.342 1.00 96.88 112 ASN A C 1
ATOM 840 O O . ASN A 1 112 ? 15.026 -11.468 -8.567 1.00 96.88 112 ASN A O 1
ATOM 844 N N . GLU A 1 113 ? 13.797 -9.740 -9.307 1.00 97.19 113 GLU A N 1
ATOM 845 C CA . GLU A 1 113 ? 14.126 -9.923 -10.724 1.00 97.19 113 GLU A CA 1
ATOM 846 C C . GLU A 1 113 ? 15.324 -9.074 -11.173 1.00 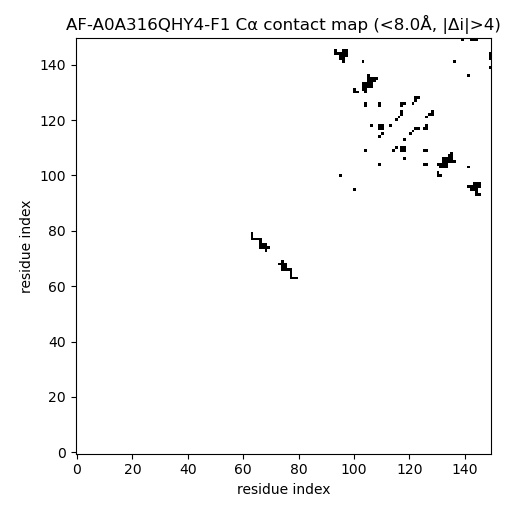97.19 113 GLU A C 1
ATOM 848 O O . GLU A 1 113 ? 16.171 -9.560 -11.922 1.00 97.19 113 GLU A O 1
ATOM 853 N N . TYR A 1 114 ? 15.427 -7.835 -10.686 1.00 95.69 114 TYR A N 1
ATOM 854 C CA . TYR A 1 114 ? 16.404 -6.843 -11.147 1.00 95.69 114 TYR A CA 1
ATOM 855 C C . TYR A 1 114 ? 17.425 -6.431 -10.077 1.00 95.69 114 TYR A C 1
ATOM 857 O O . TYR A 1 114 ? 18.460 -5.859 -10.413 1.00 95.69 114 TYR A O 1
ATOM 865 N N . GLY A 1 115 ? 17.180 -6.758 -8.805 1.00 95.31 115 GLY A N 1
ATOM 866 C CA . GLY A 1 115 ? 18.087 -6.467 -7.695 1.00 95.31 115 GLY A CA 1
ATOM 867 C C . GLY A 1 115 ? 17.835 -5.124 -7.005 1.00 95.31 115 GLY A C 1
ATOM 868 O O . GLY A 1 115 ? 16.937 -4.358 -7.355 1.00 95.31 115 GLY A O 1
ATOM 869 N N . GLU A 1 116 ? 18.636 -4.854 -5.972 1.00 94.88 116 GLU A N 1
ATOM 870 C CA . GLU A 1 116 ? 18.478 -3.676 -5.110 1.00 94.88 116 GLU A CA 1
ATOM 871 C C . GLU A 1 116 ? 18.821 -2.358 -5.808 1.00 94.88 116 GLU A C 1
ATOM 873 O O . GLU A 1 116 ? 18.157 -1.351 -5.563 1.00 94.88 116 GLU A O 1
ATOM 878 N N . ASP A 1 117 ? 19.810 -2.369 -6.704 1.00 95.06 117 ASP A N 1
ATOM 879 C CA . ASP A 1 117 ? 20.272 -1.160 -7.386 1.00 95.06 117 ASP A CA 1
ATOM 880 C C . ASP A 1 117 ? 19.189 -0.576 -8.290 1.00 95.06 117 ASP A C 1
ATOM 882 O O . ASP A 1 117 ? 18.916 0.621 -8.228 1.00 95.06 117 ASP A O 1
ATOM 886 N N . VAL A 1 118 ? 18.483 -1.430 -9.036 1.00 94.88 118 VAL A N 1
ATOM 887 C CA . VAL A 1 118 ? 17.362 -1.004 -9.885 1.00 94.88 118 VAL A CA 1
ATOM 888 C C . VAL A 1 118 ? 16.205 -0.444 -9.055 1.00 94.88 118 VAL A C 1
ATOM 890 O O . VAL A 1 118 ? 15.515 0.466 -9.504 1.00 94.88 118 VAL A O 1
ATOM 893 N N . LEU A 1 119 ? 15.989 -0.951 -7.838 1.00 93.94 119 LEU A N 1
ATOM 894 C CA . LEU A 1 119 ? 14.906 -0.482 -6.973 1.00 93.94 119 LEU A CA 1
ATOM 895 C C . LEU A 1 119 ? 15.237 0.841 -6.261 1.00 93.94 119 LEU A C 1
ATOM 897 O O . LEU A 1 119 ? 14.349 1.676 -6.101 1.00 93.94 119 LEU A O 1
ATOM 901 N N . PHE A 1 120 ? 16.477 1.027 -5.801 1.00 91.81 120 PHE A N 1
ATOM 902 C CA . PHE A 1 120 ? 16.829 2.118 -4.880 1.00 91.81 120 PHE A CA 1
ATOM 903 C C . PHE A 1 120 ? 17.818 3.149 -5.430 1.00 91.81 120 PHE A C 1
ATOM 905 O O . PHE A 1 120 ? 17.862 4.265 -4.908 1.00 91.81 120 PHE A O 1
ATOM 912 N N . HIS A 1 121 ? 18.629 2.800 -6.430 1.00 92.50 121 HIS A N 1
ATOM 913 C CA . HIS A 1 121 ? 19.781 3.606 -6.853 1.00 92.50 121 HIS A CA 1
ATOM 914 C C . HIS A 1 121 ? 19.720 4.063 -8.315 1.00 92.50 121 HIS A C 1
ATOM 916 O O . HIS A 1 121 ? 20.464 4.968 -8.697 1.00 92.50 121 HIS A O 1
ATOM 922 N N . GLU A 1 122 ? 18.835 3.481 -9.120 1.00 93.00 122 GLU A N 1
ATOM 923 C CA . GLU A 1 122 ? 18.683 3.792 -10.538 1.00 93.00 122 GLU A CA 1
ATOM 924 C C . GLU A 1 122 ? 17.269 4.281 -10.863 1.00 93.00 122 GLU A C 1
ATOM 926 O O . GLU A 1 122 ? 16.286 3.846 -10.267 1.00 93.00 122 GLU A O 1
ATOM 931 N N . THR A 1 123 ? 17.165 5.159 -11.862 1.00 91.69 123 THR A N 1
ATOM 932 C CA . THR A 1 123 ? 15.881 5.548 -12.454 1.00 91.69 123 THR A CA 1
ATOM 933 C C . THR A 1 123 ? 15.719 4.807 -13.773 1.00 91.69 123 THR A C 1
ATOM 935 O O . THR A 1 123 ? 16.518 4.989 -14.694 1.00 91.69 123 THR A O 1
ATOM 938 N N . SER A 1 124 ? 14.680 3.982 -13.882 1.00 91.75 124 SER A N 1
ATOM 939 C CA . SER A 1 124 ? 14.385 3.198 -15.086 1.00 91.75 124 SER A CA 1
ATOM 940 C C . SER A 1 124 ? 12.882 3.126 -15.347 1.00 91.75 124 SER A C 1
ATOM 942 O O . SER A 1 124 ? 12.080 3.483 -14.489 1.00 91.75 124 SER A O 1
ATOM 944 N N . ASP A 1 125 ? 12.480 2.612 -16.509 1.00 92.00 125 ASP A N 1
ATOM 945 C CA . ASP A 1 125 ? 11.061 2.344 -16.789 1.00 92.00 125 ASP A CA 1
ATOM 946 C C . ASP A 1 125 ? 10.487 1.224 -15.893 1.00 92.00 125 ASP A C 1
ATOM 948 O O . ASP A 1 125 ? 9.272 1.108 -15.743 1.00 92.00 125 ASP A O 1
ATOM 952 N N . ILE A 1 126 ? 11.355 0.401 -15.288 1.00 93.81 126 ILE A N 1
ATOM 953 C CA . ILE A 1 126 ? 10.989 -0.695 -14.376 1.00 93.81 126 ILE A CA 1
ATOM 954 C C . ILE A 1 126 ? 10.731 -0.164 -12.958 1.00 93.81 126 ILE A C 1
ATOM 956 O O . ILE A 1 126 ? 9.817 -0.631 -12.283 1.00 93.81 126 ILE A O 1
ATOM 960 N N . SER A 1 127 ? 11.531 0.814 -12.527 1.00 94.44 127 SER A N 1
ATOM 961 C CA . SER A 1 127 ? 11.446 1.493 -11.229 1.00 94.44 127 SER A CA 1
ATOM 962 C C . SER A 1 127 ? 11.544 3.011 -11.447 1.00 94.44 127 SER A C 1
ATOM 964 O O . SER A 1 127 ? 12.626 3.600 -11.337 1.00 94.44 127 SER A O 1
ATOM 966 N N . PRO A 1 128 ? 10.447 3.661 -11.878 1.00 93.12 128 PRO A N 1
ATOM 967 C CA . PRO A 1 128 ? 10.479 5.071 -12.231 1.00 93.12 128 PRO A CA 1
ATOM 968 C C . PRO A 1 128 ? 10.405 5.975 -11.005 1.00 93.12 128 PRO A C 1
ATOM 970 O O . PRO A 1 128 ? 9.604 5.791 -10.086 1.00 93.12 128 PRO A O 1
ATOM 973 N N . GLU A 1 129 ? 11.204 7.034 -11.039 1.00 91.50 129 GLU A N 1
ATOM 974 C CA . GLU A 1 129 ? 11.217 8.052 -9.998 1.00 91.50 129 GLU A CA 1
ATOM 975 C C . GLU A 1 129 ? 9.874 8.801 -9.923 1.00 91.50 129 GLU A C 1
ATOM 977 O O . GLU A 1 129 ? 9.201 9.053 -10.926 1.00 91.50 129 GLU A O 1
ATOM 982 N N . GLY A 1 130 ? 9.464 9.167 -8.706 1.00 89.31 130 GLY A N 1
ATOM 983 C CA . GLY A 1 130 ? 8.230 9.922 -8.474 1.00 89.31 130 GLY A CA 1
ATOM 984 C C . GLY A 1 130 ? 6.946 9.121 -8.706 1.00 89.31 130 GLY A C 1
ATOM 985 O O . GLY A 1 130 ? 5.858 9.695 -8.653 1.00 89.31 130 GLY A O 1
ATOM 986 N N . GLN A 1 131 ? 7.050 7.813 -8.949 1.00 90.69 131 GLN A N 1
ATOM 987 C CA . GLN A 1 131 ? 5.919 6.898 -9.014 1.00 90.69 131 GLN A CA 1
ATOM 988 C C . GLN A 1 131 ? 5.796 6.091 -7.724 1.00 90.69 131 GLN A C 1
ATOM 990 O O . GLN A 1 131 ? 6.771 5.796 -7.029 1.00 90.69 131 GLN A O 1
ATOM 995 N N . PHE A 1 132 ? 4.564 5.736 -7.387 1.00 90.25 132 PHE A N 1
ATOM 996 C CA . PHE A 1 132 ? 4.305 4.913 -6.220 1.00 90.25 132 PHE A CA 1
ATOM 997 C C . PHE A 1 132 ? 4.717 3.464 -6.471 1.00 90.25 132 PHE A C 1
ATOM 999 O O . PHE A 1 132 ? 4.377 2.884 -7.501 1.00 90.25 132 PHE A O 1
ATOM 1006 N N . HIS A 1 133 ? 5.377 2.878 -5.475 1.00 92.81 133 HIS A N 1
ATOM 1007 C CA . HIS A 1 133 ? 5.767 1.479 -5.467 1.00 92.81 133 HIS A CA 1
ATOM 1008 C C . HIS A 1 133 ? 4.976 0.731 -4.394 1.00 92.81 133 HIS A C 1
ATOM 1010 O O . HIS A 1 133 ? 4.980 1.103 -3.218 1.00 92.81 133 HIS A O 1
ATOM 1016 N N . PHE A 1 134 ? 4.304 -0.342 -4.796 1.00 92.94 134 PHE A N 1
ATOM 1017 C CA . PHE A 1 134 ? 3.712 -1.297 -3.873 1.00 92.94 134 PHE A CA 1
ATOM 1018 C C . PHE A 1 134 ? 4.832 -2.072 -3.187 1.00 92.94 134 PHE A C 1
ATOM 1020 O O . PHE A 1 134 ? 5.764 -2.523 -3.844 1.00 92.94 134 PHE A O 1
ATOM 1027 N N . TRP A 1 135 ? 4.738 -2.264 -1.871 1.00 91.19 135 TRP A N 1
ATOM 1028 C CA . TRP A 1 135 ? 5.709 -3.100 -1.159 1.00 91.19 135 TRP A CA 1
ATOM 1029 C C . TRP A 1 135 ? 5.661 -4.550 -1.676 1.00 91.19 135 TRP A C 1
ATOM 1031 O O . TRP A 1 135 ? 6.693 -5.179 -1.884 1.00 91.19 135 TRP A O 1
ATOM 1041 N N . GLY A 1 136 ? 4.468 -5.055 -1.969 1.00 93.94 136 GLY A N 1
ATOM 1042 C CA . GLY A 1 136 ? 4.242 -6.344 -2.611 1.00 93.94 136 GLY A CA 1
ATOM 1043 C C . GLY A 1 136 ? 2.808 -6.434 -3.118 1.00 93.94 136 GLY A C 1
ATOM 1044 O O . GLY A 1 136 ? 2.048 -5.468 -3.006 1.00 93.94 136 GLY A O 1
ATOM 1045 N N . GLU A 1 137 ? 2.435 -7.598 -3.642 1.00 93.75 137 GLU A N 1
ATOM 1046 C CA . GLU A 1 137 ? 1.108 -7.831 -4.208 1.00 93.75 137 GLU A CA 1
ATOM 1047 C C . GLU A 1 137 ? 0.014 -7.769 -3.119 1.00 93.75 137 GLU A C 1
ATOM 1049 O O . GLU A 1 137 ? 0.013 -8.601 -2.204 1.00 93.75 137 GLU A O 1
ATOM 1054 N N . PRO A 1 138 ? -0.914 -6.791 -3.172 1.00 91.12 138 PRO A N 1
ATOM 1055 C CA . PRO A 1 138 ? -1.995 -6.696 -2.196 1.00 91.12 138 PRO A CA 1
ATOM 1056 C C . PRO A 1 138 ? -3.007 -7.836 -2.356 1.00 91.12 138 PRO A C 1
ATOM 1058 O O . PRO A 1 138 ? -3.154 -8.405 -3.434 1.00 91.12 138 PRO A O 1
ATOM 1061 N N . LEU A 1 139 ? -3.782 -8.116 -1.301 1.00 90.62 139 LEU A N 1
ATOM 1062 C CA . LEU A 1 139 ? -4.800 -9.178 -1.312 1.00 90.62 139 LEU A CA 1
ATOM 1063 C C . LEU A 1 139 ? -5.823 -9.027 -2.453 1.00 90.62 139 LEU A C 1
ATOM 1065 O O . LEU A 1 139 ? -6.224 -10.019 -3.053 1.00 90.62 139 LEU A O 1
ATOM 1069 N N . TYR A 1 140 ? -6.224 -7.789 -2.754 1.00 89.44 140 TYR A N 1
ATOM 1070 C CA . TYR A 1 140 ? -7.143 -7.458 -3.851 1.00 89.44 140 TYR A CA 1
ATOM 1071 C C . TYR A 1 140 ? -6.411 -7.109 -5.159 1.00 89.44 140 TYR A C 1
ATOM 1073 O O . TYR A 1 140 ? -6.974 -6.467 -6.042 1.00 89.44 140 TYR A O 1
ATOM 1081 N N . GLY A 1 141 ? -5.142 -7.501 -5.287 1.00 91.38 141 GLY A N 1
ATOM 1082 C CA . GLY A 1 141 ? -4.275 -7.095 -6.388 1.00 91.38 141 GLY A CA 1
ATOM 1083 C C . GLY A 1 141 ? -3.960 -5.597 -6.363 1.00 91.38 141 GLY A C 1
ATOM 1084 O O . GLY A 1 141 ? -4.104 -4.916 -5.347 1.00 91.38 141 GLY A O 1
ATOM 1085 N N . TYR A 1 142 ? -3.504 -5.067 -7.494 1.00 92.19 142 TYR A N 1
ATOM 1086 C CA . TYR A 1 142 ? -3.134 -3.656 -7.644 1.00 92.19 142 TYR A CA 1
ATOM 1087 C C . TYR A 1 142 ? -4.370 -2.783 -7.895 1.00 92.19 142 TYR A C 1
ATOM 1089 O O . TYR A 1 142 ? -4.614 -2.315 -9.007 1.00 92.19 142 TYR A O 1
ATOM 1097 N N . TYR A 1 143 ? -5.183 -2.635 -6.851 1.00 90.00 143 TYR A N 1
ATOM 1098 C CA . TYR A 1 143 ? -6.488 -1.989 -6.910 1.00 90.00 143 TYR A CA 1
ATOM 1099 C C . TYR A 1 143 ? -6.424 -0.480 -7.169 1.00 90.00 143 TYR A C 1
ATOM 1101 O O . TYR A 1 143 ? -5.425 0.198 -6.911 1.00 90.00 143 TYR A O 1
ATOM 1109 N N . ASN A 1 144 ? -7.550 0.048 -7.647 1.00 89.31 144 ASN A N 1
ATOM 1110 C CA . ASN A 1 144 ? -7.799 1.475 -7.770 1.00 89.31 144 ASN A CA 1
ATOM 1111 C C . ASN A 1 144 ? -8.663 1.934 -6.592 1.00 89.31 144 ASN A C 1
ATOM 1113 O O . ASN A 1 144 ? -9.735 1.384 -6.384 1.00 89.31 144 ASN A O 1
ATOM 1117 N N . SER A 1 145 ? -8.247 2.961 -5.849 1.00 89.62 145 SER A N 1
ATOM 1118 C CA . SER A 1 145 ? -9.033 3.517 -4.735 1.00 89.62 145 SER A CA 1
ATOM 1119 C C . SER A 1 145 ? -10.365 4.152 -5.160 1.00 89.62 145 SER A C 1
ATOM 1121 O O . SER A 1 145 ? -11.161 4.517 -4.302 1.00 89.62 145 SER A O 1
ATOM 1123 N N . GLY A 1 146 ? -10.588 4.361 -6.460 1.00 88.38 146 GLY A N 1
ATOM 1124 C CA . GLY A 1 146 ? -11.874 4.787 -7.012 1.00 88.38 146 GLY A CA 1
ATOM 1125 C C . GLY A 1 146 ? -12.807 3.635 -7.394 1.00 88.38 146 GLY A C 1
ATOM 1126 O O . GLY A 1 146 ? -13.910 3.910 -7.861 1.00 88.38 146 GLY A O 1
ATOM 1127 N N . ASP A 1 147 ? -12.371 2.380 -7.257 1.00 89.56 147 ASP A N 1
ATOM 1128 C CA . ASP A 1 147 ? -13.225 1.209 -7.450 1.00 89.56 147 ASP A CA 1
ATOM 1129 C C . ASP A 1 147 ? -14.188 1.074 -6.263 1.00 89.56 147 ASP A C 1
ATOM 1131 O O . ASP A 1 147 ? -13.778 1.143 -5.111 1.00 89.56 147 ASP A O 1
ATOM 1135 N N . GLU A 1 148 ? -15.479 0.901 -6.532 1.00 89.62 148 GLU A N 1
ATOM 1136 C CA . GLU A 1 148 ? -16.500 0.772 -5.486 1.00 89.62 148 GLU A CA 1
ATOM 1137 C C . GLU A 1 148 ? -16.463 -0.588 -4.770 1.00 89.62 148 GLU A C 1
ATOM 1139 O O . GLU A 1 148 ? -17.054 -0.737 -3.698 1.00 89.62 148 GLU A O 1
ATOM 1144 N N . TYR A 1 149 ? -15.787 -1.579 -5.358 1.00 86.31 149 TYR A N 1
ATOM 1145 C CA . TYR A 1 149 ? -15.710 -2.943 -4.837 1.00 86.31 149 TYR A CA 1
ATOM 1146 C C . TYR A 1 149 ? -14.426 -3.234 -4.043 1.00 86.31 149 TYR A C 1
ATOM 1148 O O . TYR A 1 149 ? -14.247 -4.381 -3.619 1.00 86.31 149 TYR A O 1
ATOM 1156 N N . VAL A 1 150 ? -13.554 -2.237 -3.824 1.00 80.62 150 VAL A N 1
ATOM 1157 C CA . VAL A 1 150 ? -12.291 -2.361 -3.065 1.00 80.62 150 VAL A CA 1
ATOM 1158 C C . VAL A 1 150 ? -12.132 -1.239 -2.044 1.00 80.62 150 VAL A C 1
ATOM 1160 O O . VAL A 1 150 ? -11.811 -1.562 -0.876 1.00 80.62 150 VAL A O 1
#

Foldseek 3Di:
DVVVVVVVVVVVVPPPPPDPPDPPDDDPDPPDPDPPPPPDDDDDDDDDDDPPDDPPPDPDDDPQQDWDQDPVRDTDGRDDDDDPPDDDDDDDDLAFPHPVAPDAAELVVCCVPPNDCPQPPDADPNHHPPHDYHPHADPVGRDHSPDPVD

Solvent-accessible surface area (backbone atoms only — not comparable to full-atom values): 10653 Å² total; per-residue (Å²): 110,73,71,59,54,54,54,54,58,59,60,65,68,65,76,79,80,79,80,85,75,74,83,77,78,71,82,83,77,78,82,68,86,71,82,74,78,86,82,77,77,92,75,72,82,79,72,81,80,69,89,85,56,81,74,69,79,72,78,79,87,46,83,73,72,70,65,68,67,50,99,84,71,50,71,63,80,78,80,79,81,86,61,88,94,60,84,84,90,79,94,81,80,74,68,45,68,38,94,85,49,92,69,89,32,42,48,49,60,42,36,75,75,66,28,63,54,46,65,76,76,42,79,40,95,79,36,48,78,97,55,75,64,36,73,51,89,44,97,80,44,93,54,39,53,82,46,93,91,111